Protein AF-A0A352Q631-F1 (afdb_monomer)

Nearest PDB structures (foldseek):
  3jvv-assembly1_A-2  TM=9.134E-01  e=1.191E-06  Pseudomonas aeruginosa
  3jvv-assembly1_B-2  TM=9.104E-01  e=1.811E-06  Pseudomonas aeruginosa
  3jvv-assembly1_C-2  TM=8.755E-01  e=2.754E-06  Pseudomonas aeruginosa
  6ok2-assembly1_D  TM=8.038E-01  e=1.589E-03  Geobacter metallireducens GS-15
  5fl3-assembly1_A  TM=7.671E-01  e=7.926E-03  Thermus thermophilus

Foldseek 3Di:
DKDDDPPPFIWDKDWDADPVGIDMDTDTDDPDDDDCVSVVHDCVVVVVVPPPDDDDDD

Secondary structure (DSSP, 8-state):
-EEEETTTEEEEEEEEEETTEEEEEEEEEPSSPPPTTTTT--HHHHHHHT-SS-----

pLDDT: mean 93.43, std 3.25, range [84.69, 97.88]

Mean predicted aligned error: 4.76 Å

Solvent-accessible surface area (backbone atoms only — not comparable to full-atom values): 3940 Å² to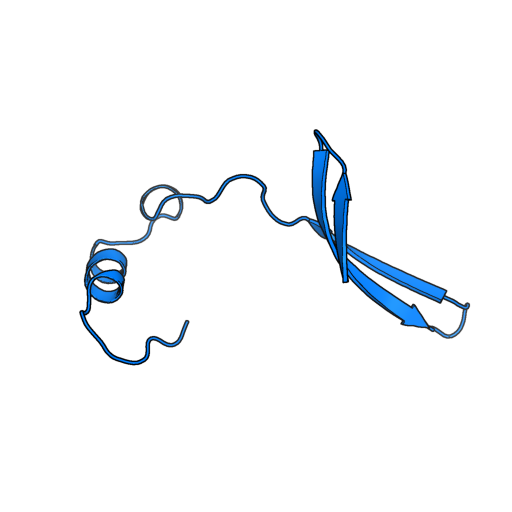tal; per-residue (Å²): 93,76,50,75,45,90,98,78,45,35,28,50,38,50,76,52,76,51,100,92,42,80,47,70,49,78,41,80,42,78,86,70,85,76,53,57,69,80,71,70,52,60,69,68,61,56,56,62,72,64,54,94,72,87,86,87,88,131

Structure (mmCIF, N/CA/C/O backbone):
data_AF-A0A352Q631-F1
#
_entry.id   AF-A0A352Q631-F1
#
loop_
_atom_site.group_PDB
_atom_site.id
_atom_site.type_symbol
_atom_site.label_atom_id
_atom_site.label_alt_id
_atom_site.label_comp_id
_atom_site.label_asym_id
_atom_site.label_entity_id
_atom_site.label_seq_id
_atom_site.pdbx_PDB_ins_code
_atom_site.Cartn_x
_atom_site.Cartn_y
_atom_site.Cartn_z
_atom_site.occupancy
_atom_site.B_iso_or_equiv
_atom_site.auth_seq_id
_atom_site.auth_comp_id
_atom_site.auth_asym_id
_atom_site.auth_atom_id
_atom_site.pdbx_PDB_model_num
ATOM 1 N N . PHE A 1 1 ? 12.124 5.048 -5.203 1.00 91.19 1 PHE A N 1
ATOM 2 C CA . PHE A 1 1 ? 11.615 6.425 -5.026 1.00 91.19 1 PHE A CA 1
ATOM 3 C C . PHE A 1 1 ? 10.127 6.458 -5.374 1.00 91.19 1 PHE A C 1
ATOM 5 O O . PHE A 1 1 ? 9.617 5.464 -5.886 1.00 91.19 1 PHE A O 1
ATOM 12 N N . SER A 1 2 ? 9.411 7.538 -5.059 1.00 88.88 2 SER A N 1
ATOM 13 C CA . SER A 1 2 ? 8.038 7.769 -5.536 1.00 88.88 2 SER A CA 1
ATOM 14 C C . SER A 1 2 ? 8.043 8.767 -6.690 1.00 88.88 2 SER A C 1
ATOM 16 O O . SER A 1 2 ? 8.888 9.658 -6.719 1.00 88.88 2 SER A O 1
ATOM 18 N N . PHE A 1 3 ? 7.121 8.604 -7.634 1.00 91.81 3 PHE A N 1
ATOM 19 C CA . PHE A 1 3 ? 6.973 9.489 -8.788 1.00 91.81 3 PHE A CA 1
ATOM 20 C C . PHE A 1 3 ? 5.493 9.736 -9.074 1.00 91.81 3 PHE A C 1
ATOM 22 O O . PHE A 1 3 ? 4.682 8.825 -8.926 1.00 91.81 3 PHE A O 1
ATOM 29 N N . GLU A 1 4 ? 5.140 10.950 -9.473 1.00 91.44 4 GLU A N 1
ATOM 30 C CA . GLU A 1 4 ? 3.767 11.340 -9.788 1.00 91.44 4 GLU A CA 1
ATOM 31 C C . GLU A 1 4 ? 3.662 11.760 -11.249 1.00 91.44 4 GLU A C 1
ATOM 33 O O . GLU A 1 4 ? 4.493 12.520 -11.743 1.00 91.44 4 GLU A O 1
ATOM 38 N N . VAL A 1 5 ? 2.623 11.269 -11.925 1.00 90.75 5 VAL A N 1
ATOM 39 C CA . VAL A 1 5 ? 2.199 11.756 -13.237 1.00 90.75 5 VAL A CA 1
ATOM 40 C C . VAL A 1 5 ? 0.896 12.531 -13.027 1.00 90.75 5 VAL A C 1
ATOM 42 O O . VAL A 1 5 ? -0.135 11.896 -12.766 1.00 90.75 5 VAL A O 1
ATOM 45 N N . PRO A 1 6 ? 0.919 13.876 -13.114 1.00 89.81 6 PRO A N 1
ATOM 46 C CA . PRO A 1 6 ? -0.262 14.703 -12.892 1.00 89.81 6 PRO A CA 1
ATOM 47 C C . PRO A 1 6 ? -1.435 14.264 -13.772 1.00 89.81 6 PRO A C 1
ATOM 49 O O . PRO A 1 6 ? -1.274 14.033 -14.968 1.00 89.81 6 PRO A O 1
ATOM 52 N N . GLY A 1 7 ? -2.616 14.122 -13.170 1.00 84.94 7 GLY A N 1
ATOM 53 C CA . GLY A 1 7 ? -3.836 13.698 -13.868 1.00 84.94 7 GLY A CA 1
ATOM 54 C C . GLY A 1 7 ? -3.927 12.203 -14.197 1.00 84.94 7 GLY A C 1
ATOM 55 O O . GLY A 1 7 ? -4.949 11.781 -14.729 1.00 84.94 7 GLY A O 1
ATOM 56 N N . VAL A 1 8 ? -2.908 11.397 -13.869 1.00 87.81 8 VAL A N 1
ATOM 57 C CA . VAL A 1 8 ? -2.910 9.945 -14.118 1.00 87.81 8 VAL A CA 1
ATOM 58 C C . VAL A 1 8 ? -2.836 9.165 -12.808 1.00 87.81 8 VAL A C 1
ATOM 60 O O . VAL A 1 8 ? -3.832 8.588 -12.381 1.00 87.81 8 VAL A O 1
ATOM 63 N N . ALA A 1 9 ? -1.667 9.123 -12.163 1.00 90.44 9 ALA A N 1
ATOM 64 C CA . ALA A 1 9 ? -1.459 8.354 -10.937 1.00 90.44 9 ALA A CA 1
ATOM 65 C C . ALA A 1 9 ? -0.114 8.673 -10.272 1.00 90.44 9 ALA A C 1
ATOM 67 O O . ALA A 1 9 ? 0.797 9.254 -10.870 1.00 90.44 9 ALA A O 1
ATOM 68 N N . ARG A 1 10 ? 0.035 8.194 -9.036 1.00 93.31 10 ARG A N 1
ATOM 69 C CA 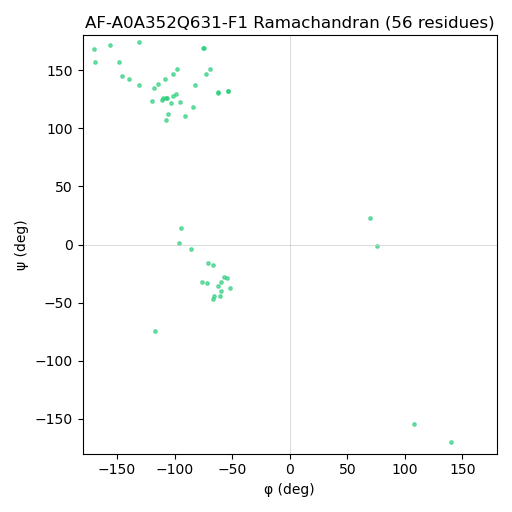. ARG A 1 10 ? 1.324 8.105 -8.344 1.00 93.31 10 ARG A CA 1
ATOM 70 C C . ARG A 1 10 ? 1.881 6.692 -8.463 1.00 93.31 10 ARG A C 1
ATOM 72 O O . ARG A 1 10 ? 1.130 5.722 -8.510 1.00 93.31 10 ARG A O 1
ATOM 79 N N . PHE A 1 11 ? 3.200 6.563 -8.451 1.00 95.31 11 PHE A N 1
ATOM 80 C CA . PHE A 1 11 ? 3.902 5.295 -8.592 1.00 95.31 11 PHE A CA 1
ATOM 81 C C . PHE A 1 11 ? 4.956 5.123 -7.507 1.00 95.31 11 PHE A C 1
ATOM 83 O O . PHE A 1 11 ? 5.742 6.028 -7.214 1.00 95.31 11 PHE A O 1
ATOM 90 N N . ARG A 1 12 ? 5.025 3.912 -6.953 1.00 95.44 12 ARG A N 1
ATOM 91 C CA . ARG A 1 12 ? 6.168 3.453 -6.166 1.00 95.44 12 ARG A CA 1
ATOM 92 C C . ARG A 1 12 ? 7.144 2.761 -7.105 1.00 95.44 12 ARG A C 1
ATOM 94 O O . ARG A 1 12 ? 6.859 1.666 -7.594 1.00 95.44 12 ARG A O 1
ATOM 101 N N . VAL A 1 13 ? 8.294 3.391 -7.317 1.00 96.56 13 VAL A N 1
ATOM 102 C CA . VAL A 1 13 ? 9.315 2.929 -8.258 1.00 96.56 13 VAL A CA 1
ATOM 103 C C . VAL A 1 13 ? 10.450 2.235 -7.517 1.00 96.56 13 VAL A C 1
ATOM 105 O O . VAL A 1 13 ? 11.039 2.786 -6.576 1.00 96.56 13 VAL A O 1
ATOM 108 N N . ASN A 1 14 ? 10.772 1.026 -7.961 1.00 97.62 14 ASN A N 1
ATOM 109 C CA . ASN A 1 14 ? 12.022 0.351 -7.635 1.00 97.62 14 AS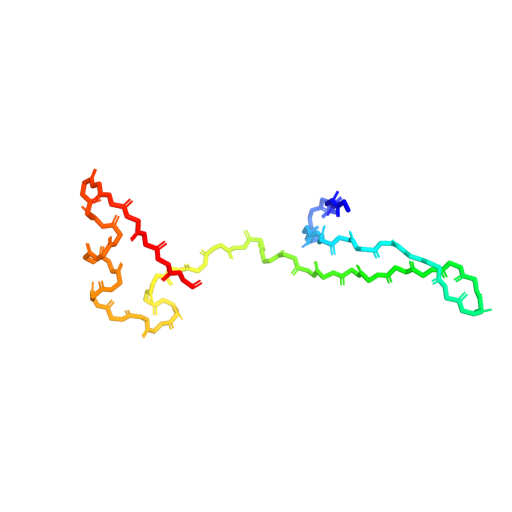N A CA 1
ATOM 110 C C . ASN A 1 14 ? 12.882 0.303 -8.900 1.00 97.62 14 ASN A C 1
ATOM 112 O O . ASN A 1 14 ? 12.397 -0.154 -9.927 1.00 97.62 14 ASN A O 1
ATOM 116 N N . ALA A 1 15 ? 14.117 0.791 -8.822 1.00 96.50 15 ALA A N 1
ATOM 117 C CA . ALA A 1 15 ? 15.090 0.730 -9.907 1.00 96.50 15 ALA A CA 1
ATOM 118 C C . ALA A 1 15 ? 16.248 -0.177 -9.481 1.00 96.50 15 ALA A C 1
ATOM 120 O O . ALA A 1 15 ? 16.672 -0.126 -8.324 1.00 96.50 15 ALA A O 1
ATOM 121 N N . PHE A 1 16 ? 16.725 -1.015 -10.396 1.00 97.25 16 PHE A N 1
ATOM 122 C CA . PHE A 1 16 ? 17.731 -2.043 -10.134 1.00 97.25 16 PHE A CA 1
ATOM 123 C C . PHE A 1 16 ? 18.483 -2.411 -11.422 1.00 97.25 16 PHE A C 1
ATOM 125 O O . PHE A 1 16 ? 18.108 -1.990 -12.515 1.00 97.25 16 PHE A O 1
ATOM 132 N N . ASN A 1 17 ? 19.545 -3.207 -11.300 1.00 97.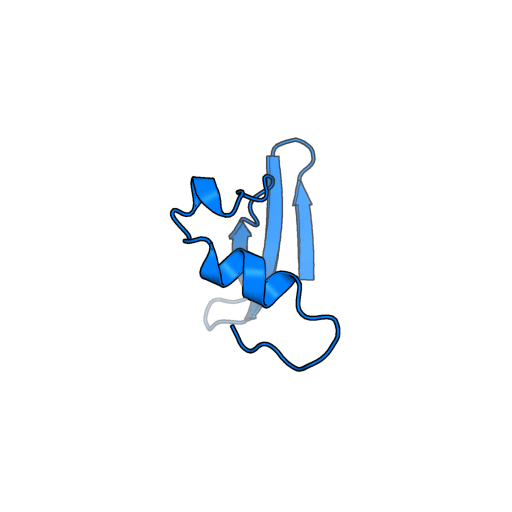88 17 ASN A N 1
ATOM 133 C CA . ASN A 1 17 ? 20.259 -3.787 -12.438 1.00 97.88 17 ASN A CA 1
ATOM 134 C C . ASN A 1 17 ? 19.983 -5.293 -12.515 1.00 97.88 17 ASN A C 1
ATOM 136 O O . ASN A 1 17 ? 19.906 -5.972 -11.493 1.00 97.88 17 ASN A O 1
ATOM 140 N N . GLN A 1 18 ? 19.852 -5.808 -13.731 1.00 96.50 18 GLN A N 1
ATOM 141 C CA . GLN A 1 18 ? 19.714 -7.227 -14.055 1.00 96.50 18 GLN A CA 1
ATOM 142 C C . GLN A 1 18 ? 20.702 -7.601 -15.172 1.00 96.50 18 GLN A C 1
ATOM 144 O O . GLN A 1 18 ? 21.395 -6.738 -15.704 1.00 96.50 18 GLN A O 1
ATOM 149 N N . ASN A 1 19 ? 20.804 -8.886 -15.525 1.00 96.56 19 ASN A N 1
ATOM 150 C CA . ASN A 1 19 ? 21.839 -9.378 -16.449 1.00 96.56 19 ASN A CA 1
ATOM 151 C C . ASN A 1 19 ? 21.837 -8.677 -17.828 1.00 96.56 19 ASN A C 1
ATOM 153 O O . ASN A 1 19 ? 22.867 -8.558 -18.477 1.00 96.56 19 ASN A O 1
ATOM 157 N N . ARG A 1 20 ? 20.682 -8.181 -18.280 1.00 97.19 20 ARG A N 1
ATOM 158 C CA . ARG A 1 20 ? 20.520 -7.432 -19.536 1.00 97.19 20 ARG A CA 1
ATOM 159 C C . ARG A 1 20 ? 20.601 -5.905 -19.356 1.00 97.19 20 ARG A C 1
ATOM 161 O O . ARG A 1 20 ? 20.156 -5.186 -20.242 1.00 97.19 20 ARG A O 1
ATOM 168 N N . GLY A 1 21 ? 21.086 -5.404 -18.216 1.00 97.06 21 GLY A N 1
ATOM 169 C CA . GLY A 1 21 ? 21.208 -3.970 -17.918 1.00 97.06 21 GLY A CA 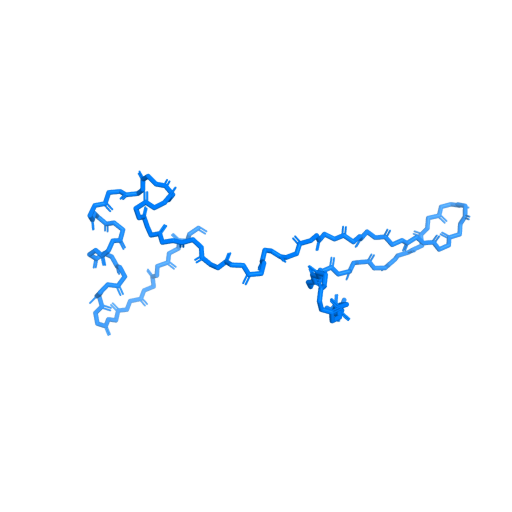1
ATOM 170 C C . GLY A 1 21 ? 20.213 -3.445 -1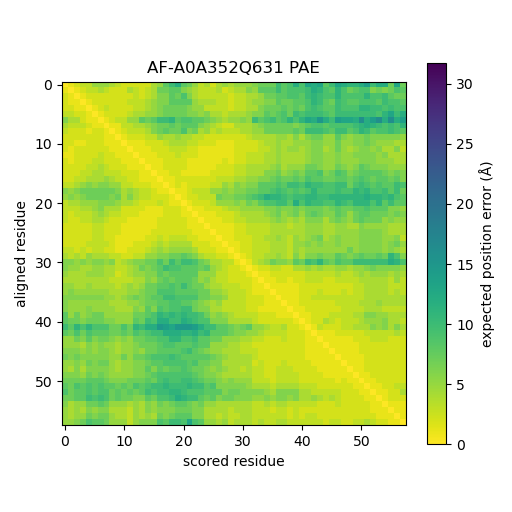6.877 1.00 97.06 21 GLY A C 1
ATOM 171 O O . GLY A 1 21 ? 19.735 -4.185 -16.016 1.00 97.06 21 GLY A O 1
ATOM 172 N N . SER A 1 22 ? 19.906 -2.149 -16.931 1.00 96.94 22 SER A N 1
ATOM 173 C CA . SER A 1 22 ? 19.017 -1.493 -15.967 1.00 96.94 22 SER A CA 1
ATOM 174 C C . SER A 1 22 ? 17.559 -1.941 -16.118 1.00 96.94 22 SER A C 1
ATOM 176 O O . SER A 1 22 ? 17.100 -2.327 -17.194 1.00 96.94 22 SER A O 1
ATOM 178 N N . GLY A 1 23 ? 16.822 -1.913 -15.012 1.00 96.94 23 GLY A N 1
ATOM 179 C CA . GLY A 1 23 ? 15.405 -2.243 -14.950 1.00 96.94 23 GLY A CA 1
ATOM 180 C C . GLY A 1 23 ? 14.692 -1.427 -13.877 1.00 96.94 23 GLY A C 1
ATOM 181 O O . GLY A 1 23 ? 15.306 -0.927 -12.932 1.00 96.94 23 GLY A O 1
ATOM 182 N N . ALA A 1 24 ? 13.378 -1.282 -14.024 1.00 96.88 24 ALA A N 1
ATOM 183 C CA . ALA A 1 24 ? 12.543 -0.644 -13.020 1.00 96.88 24 ALA A CA 1
ATOM 184 C C . ALA A 1 24 ? 11.151 -1.280 -12.958 1.00 96.88 24 ALA A C 1
ATOM 186 O O . ALA A 1 24 ? 10.591 -1.674 -13.978 1.00 96.88 24 ALA A O 1
ATOM 187 N N . VAL A 1 25 ? 10.587 -1.355 -11.752 1.00 96.88 25 VAL A N 1
ATOM 188 C CA . VAL A 1 25 ? 9.195 -1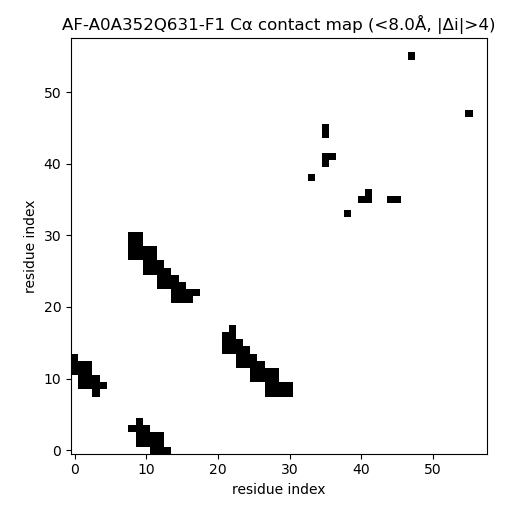.754 -11.511 1.00 96.88 25 VAL A CA 1
ATOM 189 C C . VAL A 1 25 ? 8.412 -0.544 -11.021 1.00 96.88 25 VAL A C 1
ATOM 191 O O . VAL A 1 25 ? 8.761 0.056 -9.999 1.00 96.88 25 VAL A O 1
ATOM 194 N N . PHE A 1 26 ? 7.323 -0.230 -11.721 1.00 96.19 26 PHE A N 1
ATOM 195 C CA . PHE A 1 26 ? 6.382 0.831 -11.377 1.00 96.19 26 PHE A CA 1
ATOM 196 C C . PHE A 1 26 ? 5.107 0.197 -10.829 1.00 96.19 26 PHE A C 1
ATOM 198 O O . PHE A 1 26 ? 4.384 -0.482 -11.552 1.00 96.19 26 PHE A O 1
ATOM 205 N N . ARG A 1 27 ? 4.832 0.400 -9.539 1.00 95.50 27 ARG A N 1
ATOM 206 C CA . ARG A 1 27 ? 3.569 -0.024 -8.918 1.00 95.50 27 ARG A CA 1
ATOM 207 C C . ARG A 1 27 ? 2.675 1.187 -8.729 1.00 95.50 27 ARG A C 1
ATOM 209 O O . ARG A 1 27 ? 3.089 2.129 -8.051 1.00 95.50 27 ARG A O 1
ATOM 216 N N . THR A 1 28 ? 1.483 1.159 -9.314 1.00 93.69 28 THR A N 1
ATOM 217 C CA . THR A 1 28 ? 0.481 2.216 -9.156 1.00 93.69 28 THR A CA 1
ATOM 218 C C . THR A 1 28 ? 0.067 2.325 -7.693 1.00 93.69 28 THR A C 1
ATOM 220 O O . THR A 1 28 ? -0.239 1.325 -7.045 1.00 93.69 28 THR A O 1
ATOM 223 N N . ILE A 1 29 ? 0.076 3.543 -7.167 1.00 91.56 29 ILE A N 1
ATOM 224 C CA . ILE A 1 29 ? -0.486 3.885 -5.867 1.00 91.56 29 ILE A CA 1
ATOM 225 C C . ILE A 1 29 ? -1.903 4.400 -6.142 1.00 91.56 29 ILE A C 1
ATOM 227 O O . ILE A 1 29 ? -2.033 5.360 -6.907 1.00 91.56 29 ILE A O 1
ATOM 231 N N . PRO A 1 30 ? -2.947 3.801 -5.544 1.00 85.62 30 PRO A N 1
ATOM 232 C CA . PRO A 1 30 ? -4.313 4.287 -5.690 1.00 85.62 30 PRO A CA 1
ATOM 233 C C . PRO A 1 30 ? -4.412 5.774 -5.331 1.00 85.62 30 PRO A C 1
ATOM 235 O O . PRO A 1 30 ? -3.876 6.216 -4.310 1.00 85.62 30 PRO A O 1
ATOM 238 N N . SER A 1 31 ? -5.070 6.552 -6.191 1.00 84.69 31 SER A N 1
ATOM 239 C CA . SER A 1 31 ? -5.296 7.985 -5.958 1.00 84.69 31 SER A CA 1
ATOM 240 C C . SER A 1 31 ? -6.398 8.221 -4.926 1.00 84.69 31 SER A C 1
ATOM 242 O O . SER A 1 31 ? -6.324 9.172 -4.154 1.00 84.69 31 SER A O 1
ATOM 244 N N . THR A 1 32 ? -7.383 7.325 -4.882 1.00 87.06 32 THR A N 1
ATOM 245 C CA . THR A 1 32 ? -8.495 7.362 -3.932 1.00 87.06 32 THR A CA 1
ATOM 246 C C . THR A 1 32 ? -8.220 6.411 -2.775 1.00 87.06 32 THR A C 1
ATOM 248 O O . THR A 1 32 ? -7.898 5.242 -2.991 1.00 87.06 32 THR A O 1
ATOM 251 N N . VAL A 1 33 ? -8.359 6.909 -1.546 1.00 89.12 33 VAL A N 1
ATOM 252 C CA . VAL A 1 33 ? -8.385 6.073 -0.342 1.00 89.12 33 VAL A CA 1
ATOM 253 C C . VAL A 1 33 ? -9.816 5.575 -0.164 1.00 89.12 33 VAL A C 1
ATOM 255 O O . VAL A 1 33 ? -10.726 6.388 -0.039 1.00 89.12 33 VAL A O 1
ATOM 258 N N . LEU A 1 34 ? -10.006 4.257 -0.201 1.00 91.56 34 LEU A N 1
ATOM 259 C CA . LEU A 1 34 ? -11.308 3.620 0.011 1.00 91.56 34 LEU A CA 1
ATOM 260 C C . LEU A 1 34 ? -11.707 3.693 1.489 1.00 91.56 34 LEU A C 1
ATOM 262 O O . LEU A 1 34 ? -10.834 3.633 2.364 1.00 91.56 34 LEU A O 1
ATOM 266 N N . THR A 1 35 ? -13.006 3.819 1.772 1.00 92.69 35 THR A N 1
ATOM 267 C CA . THR A 1 35 ? -13.497 3.777 3.156 1.00 92.69 35 THR A CA 1
ATOM 268 C C . THR A 1 35 ? -13.474 2.348 3.706 1.00 92.69 35 THR A C 1
ATOM 270 O O . THR A 1 35 ? -13.263 1.376 2.977 1.00 92.69 35 THR A O 1
ATOM 273 N N . LEU A 1 36 ? -13.687 2.193 5.017 1.00 92.44 36 LEU A N 1
ATOM 274 C CA . LEU A 1 36 ? -13.822 0.861 5.615 1.00 92.44 36 LEU A CA 1
ATOM 275 C C . LEU A 1 36 ? -15.036 0.115 5.044 1.00 92.44 36 LEU A C 1
ATOM 277 O O . LEU A 1 36 ? -14.952 -1.094 4.835 1.00 92.44 36 LEU A O 1
ATOM 281 N N . GLU A 1 37 ? -16.130 0.825 4.750 1.00 91.31 37 GLU A N 1
ATOM 282 C CA . GLU A 1 37 ? -17.318 0.232 4.133 1.00 91.31 37 GLU A CA 1
ATOM 283 C C . GLU A 1 37 ? -17.039 -0.257 2.705 1.00 91.31 37 GLU A C 1
ATOM 285 O O . GLU A 1 37 ? -17.410 -1.383 2.376 1.00 91.31 37 GLU A O 1
ATOM 290 N N . ASP A 1 38 ? -16.333 0.535 1.888 1.00 92.94 38 ASP A N 1
ATOM 291 C CA . ASP A 1 38 ? -15.954 0.158 0.514 1.00 92.94 38 ASP A CA 1
ATOM 292 C C . ASP A 1 38 ? -15.101 -1.122 0.476 1.00 92.94 38 ASP A C 1
ATOM 294 O O . ASP A 1 38 ? -15.163 -1.906 -0.472 1.00 92.94 38 ASP A O 1
ATOM 298 N N . LEU A 1 39 ? -14.293 -1.333 1.518 1.00 92.44 39 LEU A N 1
ATOM 299 C CA . LEU A 1 39 ? -13.426 -2.501 1.683 1.00 92.44 39 LEU A CA 1
ATOM 300 C C . LEU A 1 39 ? -14.145 -3.703 2.321 1.00 92.44 39 LEU A C 1
ATOM 302 O O . LEU A 1 39 ? -13.544 -4.769 2.455 1.00 92.44 39 LEU A O 1
ATOM 306 N N . GLY A 1 40 ? -15.413 -3.553 2.719 1.00 92.62 40 GLY A N 1
ATOM 307 C CA . GLY A 1 40 ? -16.183 -4.601 3.391 1.00 92.62 40 GLY A CA 1
ATOM 308 C C . GLY A 1 40 ? -15.712 -4.893 4.819 1.00 92.62 40 GLY A C 1
ATOM 309 O O . GLY A 1 40 ? -15.939 -5.992 5.332 1.00 92.62 40 GLY A O 1
ATOM 310 N N . PHE A 1 41 ? -15.043 -3.940 5.470 1.00 92.81 41 PHE A N 1
ATOM 311 C CA . PHE A 1 41 ? -14.570 -4.100 6.840 1.00 92.81 41 PHE A CA 1
ATOM 312 C C . PHE A 1 41 ? -15.676 -3.818 7.864 1.00 92.81 41 PHE A C 1
ATOM 314 O O . PHE A 1 41 ? -16.440 -2.862 7.757 1.00 92.81 41 PHE A O 1
ATOM 321 N N . GLY A 1 42 ? -15.754 -4.667 8.892 1.00 92.00 42 GLY A N 1
ATOM 322 C CA . GLY A 1 42 ? -16.714 -4.515 9.987 1.00 92.00 42 GLY A CA 1
ATOM 323 C C . GLY A 1 42 ? -16.343 -3.406 10.979 1.00 92.00 42 GLY A C 1
ATOM 324 O O . GLY A 1 42 ? -15.210 -2.922 11.000 1.00 92.00 42 GLY A O 1
ATOM 325 N N . GLN A 1 43 ? -17.282 -3.064 11.874 1.00 91.94 43 GLN A N 1
ATOM 326 C CA . GLN A 1 43 ? -17.105 -2.019 12.902 1.00 91.94 43 GLN A CA 1
ATOM 327 C C . GLN A 1 43 ? -15.865 -2.223 13.785 1.00 91.94 43 GLN A C 1
ATOM 329 O O . GLN A 1 43 ? -15.251 -1.247 14.196 1.00 91.94 43 GLN A O 1
ATOM 334 N N . VAL A 1 44 ? -15.424 -3.470 13.986 1.00 93.88 44 VAL A N 1
ATOM 335 C CA . VAL A 1 44 ? -14.213 -3.791 14.760 1.00 93.88 44 VAL A CA 1
ATOM 336 C C . VAL A 1 44 ? -12.976 -3.012 14.293 1.00 93.88 44 VAL A C 1
ATOM 338 O O . VAL A 1 44 ? -12.185 -2.565 15.118 1.00 93.88 44 VAL A O 1
ATOM 341 N N . PHE A 1 45 ? -12.817 -2.779 12.986 1.00 94.44 45 PHE A N 1
ATOM 342 C CA . PHE A 1 45 ? -11.677 -2.022 12.458 1.00 94.44 45 PHE A CA 1
ATOM 343 C C . PHE A 1 45 ? -11.777 -0.528 12.777 1.00 94.44 45 PHE A C 1
ATOM 345 O O . PHE A 1 45 ? -10.761 0.121 13.030 1.00 94.44 45 PHE A O 1
ATOM 352 N N . 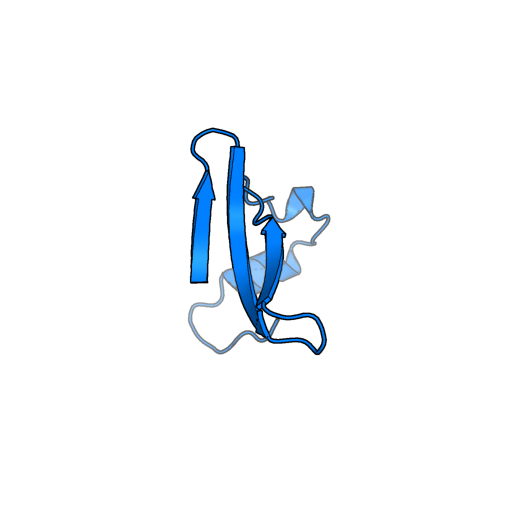ARG A 1 46 ? -13.003 0.006 12.825 1.00 92.88 46 ARG A N 1
ATOM 353 C CA . ARG A 1 46 ? -13.259 1.375 13.270 1.00 92.88 46 ARG A CA 1
ATOM 354 C C . ARG A 1 46 ? -12.936 1.517 14.751 1.00 92.88 46 ARG A C 1
ATOM 356 O O . ARG A 1 46 ? -12.203 2.431 15.111 1.00 92.88 46 ARG A O 1
ATOM 363 N N . ASP A 1 47 ? -13.401 0.593 15.582 1.00 94.38 47 ASP A N 1
ATOM 364 C CA . ASP A 1 47 ? -13.156 0.633 17.026 1.00 94.38 47 ASP A CA 1
ATOM 365 C C . ASP A 1 47 ? -11.656 0.575 17.346 1.00 94.38 47 ASP A C 1
ATOM 367 O O . ASP A 1 47 ? -11.158 1.393 18.121 1.00 94.38 47 ASP A O 1
ATOM 371 N N . VAL A 1 48 ? -10.911 -0.314 16.675 1.00 95.06 48 VAL A N 1
ATOM 372 C CA . VAL A 1 48 ? -9.445 -0.404 16.804 1.00 95.06 48 VAL A CA 1
ATOM 373 C C . VAL A 1 48 ? -8.760 0.904 16.396 1.00 95.06 48 VAL A C 1
ATOM 375 O O . VAL A 1 48 ? -7.828 1.343 17.072 1.00 95.06 48 VAL A O 1
ATOM 378 N N . SER A 1 49 ? -9.231 1.568 15.334 1.00 94.12 49 SER A N 1
ATOM 379 C CA . SER A 1 49 ? -8.679 2.861 14.895 1.00 94.12 49 SER A CA 1
ATOM 380 C C . SER A 1 49 ? -8.919 4.014 15.883 1.00 94.12 49 SER A C 1
ATOM 382 O O . SER A 1 49 ? -8.223 5.025 15.812 1.00 94.12 49 SER A O 1
ATOM 384 N N . MET A 1 50 ? -9.870 3.860 16.816 1.00 95.88 50 MET A N 1
ATOM 385 C CA . MET A 1 50 ? -10.257 4.876 17.805 1.00 95.88 50 MET A CA 1
ATOM 386 C C . MET A 1 50 ? -9.575 4.696 19.170 1.00 95.88 50 MET A C 1
ATOM 388 O O . MET A 1 50 ? -9.839 5.472 20.094 1.00 95.88 50 MET A O 1
ATOM 392 N N . PHE A 1 51 ? -8.697 3.701 19.338 1.00 96.56 51 PHE A N 1
ATOM 393 C CA . PHE A 1 51 ? -7.949 3.544 20.584 1.00 96.56 51 PHE A CA 1
ATOM 394 C C . PHE A 1 51 ? -7.049 4.765 20.844 1.00 96.56 51 PHE A C 1
ATOM 396 O O . PHE A 1 51 ? -6.276 5.162 19.974 1.00 96.56 51 PHE A O 1
ATOM 403 N N . PRO A 1 52 ? -7.076 5.354 22.056 1.00 95.94 52 PRO A N 1
ATOM 404 C CA . PRO A 1 52 ? -6.368 6.607 22.331 1.00 95.94 52 PRO A CA 1
ATOM 405 C C . PRO A 1 52 ? -4.838 6.456 22.365 1.00 95.94 52 PRO A C 1
ATOM 407 O O . PRO A 1 52 ? -4.124 7.456 22.372 1.00 95.94 52 PRO A O 1
ATOM 410 N N . ARG A 1 53 ? -4.328 5.221 22.470 1.00 95.81 53 ARG A N 1
ATOM 411 C CA . ARG A 1 53 ? -2.900 4.869 22.508 1.00 95.81 53 ARG A CA 1
ATOM 412 C C . ARG A 1 53 ? -2.710 3.361 22.368 1.00 95.81 53 ARG A C 1
ATOM 414 O O . ARG A 1 53 ? -3.595 2.594 22.736 1.00 95.81 53 ARG A O 1
ATOM 421 N N . GLY A 1 54 ? -1.525 2.952 21.925 1.00 94.94 54 GLY A N 1
ATOM 422 C CA . GLY A 1 54 ? -1.136 1.551 21.778 1.00 94.94 54 GLY A CA 1
ATOM 423 C C . GLY A 1 54 ? -0.332 1.324 20.501 1.00 94.94 54 GLY A C 1
ATOM 424 O O . GLY A 1 54 ? 0.068 2.276 19.835 1.00 94.94 54 GLY A O 1
ATOM 425 N N . LEU A 1 55 ? -0.108 0.055 20.169 1.00 95.94 55 LEU A N 1
ATOM 426 C CA . LEU A 1 55 ? 0.493 -0.377 18.912 1.00 95.94 55 LEU A CA 1
ATOM 427 C C . LEU A 1 55 ? -0.514 -1.274 18.190 1.00 95.94 55 LEU A C 1
ATOM 429 O O . LEU A 1 55 ? -0.949 -2.278 18.749 1.00 95.94 55 LEU A O 1
ATOM 433 N N . VAL A 1 56 ? -0.869 -0.911 16.959 1.00 93.81 56 VAL A N 1
ATOM 434 C CA . VAL A 1 56 ? -1.701 -1.729 16.070 1.00 93.81 56 VAL A CA 1
ATOM 435 C C . VAL A 1 56 ? -0.799 -2.283 14.973 1.00 93.81 56 VAL A C 1
ATOM 437 O O . VAL A 1 56 ? -0.077 -1.526 14.326 1.00 93.81 56 VAL A O 1
ATOM 440 N N . LEU A 1 57 ? -0.817 -3.603 14.794 1.00 95.12 57 LEU A N 1
ATOM 441 C CA . LEU A 1 57 ? -0.064 -4.310 13.759 1.00 95.12 57 LEU A CA 1
ATOM 442 C C . LEU A 1 57 ? -1.049 -4.764 12.681 1.00 95.12 57 LEU A C 1
ATOM 444 O O . LEU A 1 57 ? -2.048 -5.405 13.007 1.00 95.12 57 LEU A O 1
ATOM 448 N N . VAL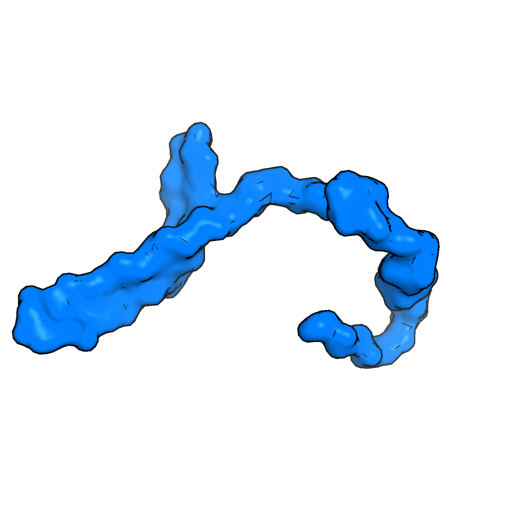 A 1 58 ? -0.769 -4.390 11.432 1.00 92.19 58 VAL A N 1
ATOM 449 C CA . VAL A 1 58 ? -1.589 -4.672 10.242 1.00 92.19 58 VAL A CA 1
ATOM 450 C C . VAL A 1 58 ? -0.830 -5.605 9.316 1.00 92.19 58 VAL A C 1
ATOM 452 O O . VAL A 1 58 ? 0.358 -5.303 9.053 1.00 92.19 58 VAL A O 1
#

Sequence (58 aa):
FSFEVPGVARFRVNAFNQNRGSGAVFRTIPSTVLTLEDLGFGQVFRDVSMFPRGLVLV

Radius of gyration: 17.76 Å; Cα contacts (8 Å, |Δi|>4): 55; chains: 1; bounding box: 39×24×42 Å